Protein AF-F4WPN2-F1 (afdb_monomer_lite)

Foldseek 3Di:
DPPPVCVDPVNVVVCVVVVNDDDDDDPPPLVLPLCRVPVVVQLCVQCPPDDDPDPVRVVVSSVVSVVPQDPVSVVVSVVVSVVSVVQCVVVVNDDPDPPDCVPPPPPVADDPPDWDDDPPDTDGDPVVVVVVVPDDDPVVVPD

Secondary structure (DSSP, 8-state):
---TTTTSHHHHHHHHHTTPPPPP--TT-GGG-HIIIIIHHHHHHHHTT---SSHHHHHHHHHHHHHTS-HHHHHHHHHHHHHHHHHHHHTTTS------TTT-SSSTTT-----EEETTEEE--HHHHHHHHHS--GGGG--

Sequence (143 aa):
DNAPSHRSTLVTDFLTKNHILTINHSPYSPDMAPCDFYLFGKMHLSMKGKRYVDVEDIQRACTTILKDVPLNDIKHSFEMLLDRAKRCIESDGDYFECVDPTKSEFLHKEVYLGHIIGKDSVKSDSKVIYAVKKFDTWENKTR

Structure (mmCIF, N/CA/C/O backbone):
data_AF-F4WPN2-F1
#
_entry.id   AF-F4WPN2-F1
#
loop_
_atom_site.group_PDB
_atom_site.id
_atom_site.type_symbol
_atom_site.label_atom_id
_atom_site.label_alt_id
_atom_site.label_comp_id
_atom_site.label_asym_id
_atom_site.label_entity_id
_atom_site.label_seq_id
_atom_site.pdbx_PDB_ins_code
_atom_site.Cartn_x
_atom_site.Cartn_y
_atom_site.Cartn_z
_atom_site.occupancy
_atom_site.B_iso_or_equiv
_atom_site.auth_seq_id
_atom_site.auth_comp_id
_atom_site.auth_asym_id
_atom_site.auth_atom_id
_atom_site.pdbx_PDB_model_num
ATOM 1 N N . ASP A 1 1 ? -2.304 -0.087 -7.830 1.00 91.50 1 ASP A N 1
ATOM 2 C CA . ASP A 1 1 ? -2.921 -1.172 -8.621 1.00 91.50 1 ASP A CA 1
ATOM 3 C C . ASP A 1 1 ? -3.698 -0.574 -9.799 1.00 91.50 1 ASP A C 1
ATOM 5 O O . ASP A 1 1 ? -3.691 0.640 -9.976 1.00 91.50 1 ASP A O 1
ATOM 9 N N . ASN A 1 2 ? -4.345 -1.413 -10.609 1.00 93.44 2 ASN A N 1
ATOM 10 C CA . ASN A 1 2 ? -5.067 -1.000 -11.819 1.00 93.44 2 ASN A CA 1
ATOM 11 C C . ASN A 1 2 ? -6.580 -1.264 -11.738 1.00 93.44 2 ASN A C 1
ATOM 13 O O . ASN A 1 2 ? -7.195 -1.531 -12.774 1.00 93.44 2 ASN A O 1
ATOM 17 N N . ALA A 1 3 ? -7.185 -1.234 -10.543 1.00 94.38 3 ALA A N 1
ATOM 18 C CA . ALA A 1 3 ? -8.629 -1.410 -10.407 1.00 94.38 3 ALA A CA 1
ATOM 19 C C . ALA A 1 3 ? -9.411 -0.474 -11.358 1.00 94.38 3 ALA A C 1
ATOM 21 O O . ALA A 1 3 ? -8.982 0.662 -11.595 1.00 94.38 3 ALA A O 1
ATOM 22 N N . PRO A 1 4 ? -10.573 -0.901 -11.895 1.00 96.62 4 PRO A N 1
ATOM 23 C CA . PRO A 1 4 ? -11.331 -0.107 -12.865 1.00 96.62 4 PRO A CA 1
ATOM 24 C C . PRO A 1 4 ? -11.668 1.312 -12.388 1.00 96.62 4 PRO A C 1
ATOM 26 O O . PRO A 1 4 ? -11.618 2.254 -13.176 1.00 96.62 4 PRO A O 1
ATOM 29 N N . SER A 1 5 ? -11.947 1.489 -11.093 1.00 97.00 5 SER A N 1
ATOM 30 C CA . SER A 1 5 ? -12.186 2.802 -10.479 1.00 97.00 5 SER A CA 1
ATOM 31 C C . SER A 1 5 ? -10.974 3.733 -10.598 1.00 97.00 5 SER A C 1
ATOM 33 O O . SER A 1 5 ? -11.142 4.910 -10.915 1.00 97.00 5 SER A O 1
ATOM 35 N N . HIS A 1 6 ? -9.757 3.208 -10.423 1.00 94.62 6 HIS A N 1
ATOM 36 C CA . HIS A 1 6 ? -8.500 3.966 -10.479 1.00 94.62 6 HIS A CA 1
ATOM 37 C C . HIS A 1 6 ? -8.121 4.381 -11.907 1.00 94.62 6 HIS A C 1
ATOM 39 O O . HIS A 1 6 ? -7.377 5.339 -12.093 1.00 94.62 6 HIS A O 1
ATOM 45 N N . ARG A 1 7 ? -8.645 3.677 -12.921 1.00 94.19 7 ARG A N 1
ATOM 46 C CA . ARG A 1 7 ? -8.415 3.961 -14.348 1.00 94.19 7 ARG A CA 1
ATOM 47 C C . ARG A 1 7 ? -9.594 4.644 -15.043 1.00 94.19 7 ARG A C 1
ATOM 49 O O . ARG A 1 7 ? -9.575 4.789 -16.264 1.00 94.19 7 ARG A O 1
ATOM 56 N N . SER A 1 8 ? -10.622 5.032 -14.292 1.00 97.06 8 SER A N 1
ATOM 57 C CA . SER A 1 8 ? -11.774 5.748 -14.841 1.00 97.06 8 SER A CA 1
ATOM 58 C C . SER A 1 8 ? -11.367 7.117 -15.389 1.00 97.06 8 SER A C 1
ATOM 60 O O . SER A 1 8 ? -10.451 7.749 -14.862 1.00 97.06 8 SER A O 1
ATOM 62 N N . THR A 1 9 ? -12.084 7.601 -16.407 1.00 97.50 9 THR A N 1
ATOM 63 C CA . THR A 1 9 ? -11.830 8.915 -17.025 1.00 97.50 9 THR A CA 1
ATOM 64 C C . THR A 1 9 ? -11.874 10.046 -16.001 1.00 97.50 9 THR A C 1
ATOM 66 O O . THR A 1 9 ? -10.993 10.895 -15.978 1.00 97.50 9 THR A O 1
ATOM 69 N N . LEU A 1 10 ? -12.840 10.000 -15.078 1.00 98.00 10 LEU A N 1
ATOM 70 C CA . LEU A 1 10 ? -12.959 10.968 -13.986 1.00 98.00 10 LEU A CA 1
ATOM 71 C C . LEU A 1 10 ? -11.689 11.042 -13.126 1.00 98.00 10 LEU A C 1
ATOM 73 O O . LEU A 1 10 ? -11.232 12.135 -12.794 1.00 98.00 10 LEU A O 1
ATOM 77 N N . VAL A 1 11 ? -11.113 9.889 -12.768 1.00 97.62 11 VAL A N 1
ATOM 78 C CA . VAL A 1 11 ? -9.8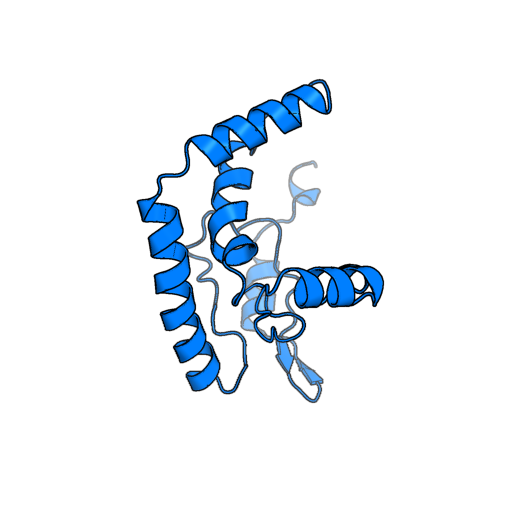87 9.834 -11.962 1.00 97.62 11 VAL A CA 1
ATOM 79 C C . VAL A 1 11 ? -8.680 10.270 -12.787 1.00 97.62 11 VAL A C 1
ATOM 81 O O . VAL A 1 11 ? -7.891 11.081 -12.308 1.00 97.62 11 VAL A O 1
ATOM 84 N N . THR A 1 12 ? -8.539 9.803 -14.029 1.00 96.38 12 THR A N 1
ATOM 85 C CA . THR A 1 12 ? -7.400 10.189 -14.876 1.00 96.38 12 THR A CA 1
ATOM 86 C C . THR A 1 12 ? -7.394 11.685 -15.176 1.00 96.38 12 THR A C 1
ATOM 88 O O . THR A 1 12 ? -6.349 12.317 -15.042 1.00 96.38 12 THR A O 1
ATOM 91 N N . ASP A 1 13 ? -8.554 12.275 -15.476 1.00 97.94 13 ASP A N 1
ATOM 92 C CA . ASP A 1 13 ? -8.694 13.712 -15.736 1.00 97.94 13 ASP A CA 1
ATOM 93 C C . ASP A 1 13 ? -8.324 14.533 -14.499 1.00 97.94 13 ASP A C 1
ATOM 95 O O . ASP A 1 13 ? -7.615 15.539 -14.595 1.00 97.94 13 ASP A O 1
ATOM 99 N N . PHE A 1 14 ? -8.756 14.085 -13.314 1.00 98.00 14 PHE A N 1
ATOM 100 C CA . PHE A 1 14 ? -8.371 14.706 -12.052 1.00 98.00 14 PHE A CA 1
ATOM 101 C C . PHE A 1 14 ? -6.853 14.657 -11.839 1.00 98.00 14 PHE A C 1
ATOM 103 O O . PHE A 1 14 ? -6.253 15.679 -11.502 1.00 98.00 14 PHE A O 1
ATOM 110 N N . LEU A 1 15 ? -6.213 13.505 -12.050 1.00 97.50 15 LEU A N 1
ATOM 111 C CA . LEU A 1 15 ? -4.766 13.355 -11.868 1.00 97.50 15 LEU A CA 1
ATOM 112 C C . LEU A 1 15 ? -3.982 14.246 -12.841 1.00 97.50 15 LEU A C 1
ATOM 114 O O . LEU A 1 15 ? -3.061 14.946 -12.417 1.00 97.50 15 LEU A O 1
ATOM 118 N N . THR A 1 16 ? -4.392 14.298 -14.113 1.00 97.00 16 THR A N 1
ATOM 119 C CA . THR A 1 16 ? -3.783 15.172 -15.126 1.00 97.00 16 THR A CA 1
ATOM 120 C C . THR A 1 16 ? -3.952 16.647 -14.776 1.00 97.00 16 THR A C 1
ATOM 122 O O . THR A 1 16 ? -2.974 17.394 -14.808 1.00 97.00 16 THR A O 1
ATOM 125 N N . LYS A 1 17 ? -5.159 17.071 -14.379 1.00 98.12 17 LYS A N 1
ATOM 126 C CA . LYS A 1 17 ? -5.444 18.461 -13.989 1.00 98.12 17 LYS A CA 1
ATOM 127 C C . LYS A 1 17 ? -4.616 18.918 -12.784 1.00 98.12 17 LYS A C 1
ATOM 129 O O . LYS A 1 17 ? -4.274 20.092 -12.699 1.00 98.12 17 LYS A O 1
ATOM 134 N N . ASN A 1 18 ? -4.308 18.007 -11.862 1.00 97.94 18 ASN A N 1
ATOM 135 C CA . ASN A 1 18 ? -3.521 18.294 -10.660 1.00 97.94 18 ASN A CA 1
ATOM 136 C C . ASN A 1 18 ? -2.021 17.986 -10.820 1.00 97.94 18 ASN A C 1
ATOM 138 O O . ASN A 1 18 ? -1.291 18.031 -9.833 1.00 97.94 18 ASN A O 1
ATOM 142 N N . HIS A 1 19 ? -1.550 17.675 -12.033 1.00 97.19 19 HIS A N 1
ATOM 143 C CA . HIS A 1 19 ? -0.144 17.362 -12.323 1.00 97.19 19 HIS A CA 1
ATOM 144 C C . HIS A 1 19 ? 0.433 16.211 -11.479 1.00 97.19 19 HIS A C 1
ATOM 146 O O . HIS A 1 19 ? 1.625 16.188 -11.166 1.00 97.19 19 HIS A O 1
ATOM 152 N N . ILE A 1 20 ? -0.404 15.237 -11.115 1.00 97.38 20 ILE A N 1
ATOM 153 C CA . ILE A 1 20 ? 0.024 14.055 -10.367 1.00 97.38 20 ILE A CA 1
ATOM 154 C C . ILE A 1 20 ? 0.544 13.019 -11.362 1.00 97.38 20 ILE A C 1
ATOM 156 O O . ILE A 1 20 ? -0.200 12.509 -12.200 1.00 97.38 20 ILE A O 1
ATOM 160 N N . LEU A 1 21 ? 1.834 12.697 -11.258 1.00 95.50 21 LEU A N 1
ATOM 161 C CA . LEU A 1 21 ? 2.455 11.661 -12.076 1.00 95.50 21 LEU A CA 1
ATOM 162 C C . LEU A 1 21 ? 2.007 10.278 -11.602 1.00 95.50 21 LEU A C 1
ATOM 164 O O . LEU A 1 21 ? 2.134 9.935 -10.426 1.00 95.50 21 LEU A O 1
ATOM 168 N N . THR A 1 22 ? 1.504 9.476 -12.537 1.00 92.62 22 THR A N 1
ATOM 169 C CA . THR A 1 22 ? 1.150 8.078 -12.293 1.00 92.62 22 THR A CA 1
ATOM 170 C C . THR A 1 22 ? 2.279 7.173 -12.759 1.00 92.62 22 THR A C 1
ATOM 172 O O . THR A 1 22 ? 2.848 7.358 -13.833 1.00 92.62 22 THR A O 1
ATOM 175 N N . ILE A 1 23 ? 2.627 6.197 -11.925 1.00 91.38 23 ILE A N 1
ATOM 176 C CA . ILE A 1 23 ? 3.620 5.178 -12.260 1.00 91.38 23 ILE A CA 1
ATOM 177 C C . ILE A 1 23 ? 2.874 3.985 -12.853 1.00 91.38 23 ILE A C 1
ATOM 179 O O . ILE A 1 23 ? 1.875 3.535 -12.289 1.00 91.38 23 ILE A O 1
ATOM 183 N N . ASN A 1 24 ? 3.366 3.465 -13.979 1.00 91.12 24 ASN A N 1
ATOM 184 C CA . ASN A 1 24 ? 2.832 2.237 -14.558 1.00 91.12 24 ASN A CA 1
ATOM 185 C C . ASN A 1 24 ? 2.983 1.088 -13.559 1.00 91.12 24 ASN A C 1
ATOM 187 O O . ASN A 1 24 ? 4.072 0.827 -13.053 1.00 91.12 24 ASN A O 1
ATOM 191 N N . HIS A 1 25 ? 1.887 0.386 -13.307 1.00 91.88 25 HIS A N 1
ATOM 192 C CA . HIS A 1 25 ? 1.854 -0.764 -12.418 1.00 91.88 25 HIS A CA 1
ATOM 193 C C . HIS A 1 25 ? 1.422 -1.992 -13.215 1.00 91.88 25 HIS A C 1
ATOM 195 O O . HIS A 1 25 ? 0.488 -1.910 -14.014 1.00 91.88 25 HIS A O 1
ATOM 201 N N . SER A 1 26 ? 2.101 -3.121 -13.034 1.00 91.38 26 SER A N 1
ATOM 202 C CA . SER A 1 26 ? 1.723 -4.372 -13.695 1.00 91.38 26 SER A CA 1
ATOM 203 C C . SER A 1 26 ? 0.459 -4.962 -13.047 1.00 91.38 26 SER A C 1
ATOM 205 O O . SER A 1 26 ? 0.248 -4.790 -11.844 1.00 91.38 26 SER A O 1
ATOM 207 N N . PRO A 1 27 ? -0.429 -5.632 -13.806 1.00 90.00 27 PRO A N 1
ATOM 208 C CA . PRO A 1 27 ? -1.505 -6.424 -13.221 1.00 90.00 27 PRO A CA 1
ATOM 209 C C . PRO A 1 27 ? -0.965 -7.498 -12.267 1.00 90.00 27 PRO A C 1
ATOM 211 O O . PRO A 1 27 ? 0.080 -8.085 -12.528 1.00 90.00 27 PRO A O 1
ATOM 214 N N . TYR A 1 28 ? -1.715 -7.780 -11.198 1.00 88.88 28 TYR A N 1
ATOM 215 C CA . TYR A 1 28 ? -1.417 -8.842 -10.226 1.00 88.88 28 TYR A CA 1
ATOM 216 C C . TYR A 1 28 ? -0.046 -8.738 -9.536 1.00 88.88 28 TYR A C 1
ATOM 218 O O . TYR A 1 28 ? 0.495 -9.755 -9.122 1.00 88.88 28 TYR A O 1
ATOM 226 N N . SER A 1 29 ? 0.504 -7.536 -9.352 1.00 90.69 29 SER A N 1
ATOM 227 C CA . SER A 1 29 ? 1.819 -7.348 -8.717 1.00 90.69 29 SER A CA 1
ATOM 228 C C . SER A 1 29 ? 1.735 -6.687 -7.329 1.00 90.69 29 SER A C 1
ATOM 230 O O . SER A 1 29 ? 2.235 -5.571 -7.155 1.00 90.69 29 SER A O 1
ATOM 232 N N . PRO A 1 30 ? 1.104 -7.327 -6.319 1.00 90.19 30 PRO A N 1
ATOM 233 C CA . PRO A 1 30 ? 1.078 -6.795 -4.951 1.00 90.19 30 PRO A CA 1
ATOM 234 C C . PRO A 1 30 ? 2.487 -6.737 -4.337 1.00 90.19 30 PRO A C 1
ATOM 236 O O . PRO A 1 30 ? 2.791 -5.877 -3.516 1.00 90.19 30 PRO A O 1
ATOM 239 N N . ASP A 1 31 ? 3.394 -7.594 -4.801 1.00 89.06 31 ASP A N 1
ATOM 240 C CA . ASP A 1 31 ? 4.818 -7.560 -4.490 1.00 89.06 31 ASP A CA 1
ATOM 241 C C . ASP A 1 31 ? 5.512 -6.275 -4.976 1.00 89.06 31 ASP A C 1
ATOM 243 O O . ASP A 1 31 ? 6.582 -5.943 -4.481 1.00 89.06 31 ASP A O 1
ATOM 247 N N . MET A 1 32 ? 4.896 -5.512 -5.879 1.00 91.69 32 MET A N 1
ATOM 248 C CA . MET A 1 32 ? 5.384 -4.218 -6.366 1.00 91.69 32 MET A CA 1
ATOM 249 C C . MET A 1 32 ? 4.597 -3.024 -5.801 1.00 91.69 32 MET A C 1
ATOM 251 O O . MET A 1 32 ? 4.724 -1.903 -6.299 1.00 91.69 32 MET A O 1
ATOM 255 N N . ALA A 1 33 ? 3.785 -3.235 -4.762 1.00 92.62 33 ALA A N 1
ATOM 256 C CA . ALA A 1 33 ? 2.995 -2.197 -4.106 1.00 92.62 33 ALA A CA 1
ATOM 257 C C . ALA A 1 33 ? 3.397 -2.049 -2.623 1.00 92.62 33 ALA A C 1
ATOM 259 O O . ALA A 1 33 ? 3.109 -2.938 -1.822 1.00 92.62 33 ALA A O 1
ATOM 260 N N . PRO A 1 34 ? 4.011 -0.919 -2.207 1.00 92.44 34 PRO A N 1
ATOM 261 C CA . PRO A 1 34 ? 4.441 -0.712 -0.816 1.00 92.44 34 PRO A CA 1
ATOM 262 C C . PRO A 1 34 ? 3.319 -0.849 0.217 1.00 92.44 34 PRO A C 1
ATOM 264 O O . PRO A 1 34 ? 3.549 -1.291 1.342 1.00 92.44 34 PRO A O 1
ATOM 267 N N . CYS A 1 35 ? 2.084 -0.510 -0.157 1.00 92.56 35 CYS A N 1
ATOM 268 C CA . CYS A 1 35 ? 0.937 -0.720 0.718 1.00 92.56 35 CYS A CA 1
ATOM 269 C C . CYS A 1 35 ? 0.720 -2.209 1.028 1.00 92.56 35 CYS A C 1
ATOM 271 O O . CYS A 1 35 ? 0.511 -2.555 2.188 1.00 92.56 35 CYS A O 1
ATOM 273 N N . ASP A 1 36 ? 0.830 -3.075 0.020 1.00 92.56 36 ASP A N 1
ATOM 274 C CA . ASP A 1 36 ? 0.554 -4.506 0.135 1.00 92.56 36 ASP A CA 1
ATOM 275 C C . ASP A 1 36 ? 1.702 -5.258 0.816 1.00 92.56 36 ASP A C 1
ATOM 277 O O . ASP A 1 36 ? 1.478 -5.939 1.818 1.00 92.56 36 ASP A O 1
ATOM 281 N N . PHE A 1 37 ? 2.945 -5.100 0.340 1.00 88.06 37 PHE A N 1
ATOM 282 C CA . PHE A 1 37 ? 4.076 -5.863 0.887 1.00 88.06 37 PHE A CA 1
ATOM 283 C C . PHE A 1 37 ? 4.613 -5.325 2.224 1.00 88.06 37 PHE A C 1
ATOM 285 O O . PHE A 1 37 ? 5.375 -6.022 2.894 1.00 88.06 37 PHE A O 1
ATOM 292 N N . TYR A 1 38 ? 4.263 -4.093 2.620 1.00 90.50 38 TYR A N 1
ATOM 293 C CA . TYR A 1 38 ? 4.821 -3.454 3.819 1.00 90.50 38 TYR A CA 1
ATOM 294 C C . TYR A 1 38 ? 3.755 -2.934 4.792 1.00 90.50 38 TYR A C 1
ATOM 296 O O . TYR A 1 38 ? 3.695 -3.374 5.944 1.00 90.50 38 TYR A O 1
ATOM 304 N N . LEU A 1 39 ? 2.909 -1.991 4.362 1.00 91.19 39 LEU A N 1
ATOM 305 C CA . LEU A 1 39 ? 2.040 -1.234 5.275 1.00 91.19 39 LEU A CA 1
ATOM 306 C C . LEU A 1 39 ? 0.900 -2.077 5.864 1.00 91.19 39 LEU A C 1
ATOM 308 O O . LEU A 1 39 ? 0.691 -2.083 7.081 1.00 91.19 39 LEU A O 1
ATOM 312 N N . PHE A 1 40 ? 0.159 -2.794 5.018 1.00 88.75 40 PHE A N 1
ATOM 313 C CA . PHE A 1 40 ? -1.012 -3.555 5.449 1.00 88.75 40 PHE A CA 1
ATOM 314 C C . PHE A 1 40 ? -0.642 -4.726 6.352 1.00 88.75 40 PHE A C 1
ATOM 316 O O . PHE A 1 40 ? -1.388 -5.011 7.286 1.00 88.75 40 PHE A O 1
ATOM 323 N N . GLY A 1 41 ? 0.534 -5.333 6.161 1.00 88.31 41 GLY A N 1
ATOM 324 C CA . GLY A 1 41 ? 1.063 -6.343 7.076 1.00 88.31 41 GLY A CA 1
ATOM 325 C C . GLY A 1 41 ? 1.195 -5.807 8.504 1.00 88.31 41 GLY A C 1
ATOM 326 O O . GLY A 1 41 ? 0.655 -6.399 9.437 1.00 88.31 41 GLY A O 1
ATOM 327 N N . LYS A 1 42 ? 1.829 -4.639 8.681 1.00 86.31 42 LYS A N 1
ATOM 328 C CA . LYS A 1 42 ? 1.970 -3.995 10.000 1.00 86.31 42 LYS A CA 1
ATOM 329 C C . LYS A 1 42 ? 0.613 -3.678 10.625 1.00 86.31 42 LYS A C 1
ATOM 331 O O . LYS A 1 42 ? 0.375 -4.021 11.781 1.00 86.31 42 LYS A O 1
ATOM 336 N N . MET A 1 43 ? -0.292 -3.084 9.846 1.00 90.81 43 MET A N 1
ATOM 337 C CA . MET A 1 43 ? -1.629 -2.732 10.326 1.00 90.81 43 MET A CA 1
ATOM 338 C C . MET A 1 43 ? -2.435 -3.967 10.741 1.00 90.81 43 MET A C 1
ATOM 340 O O . MET A 1 43 ? -2.952 -4.025 11.856 1.00 90.81 43 MET A O 1
ATOM 344 N N . HIS A 1 44 ? -2.501 -4.979 9.875 1.00 88.06 44 HIS A N 1
ATOM 345 C CA . HIS A 1 44 ? -3.254 -6.201 10.127 1.00 88.06 44 HIS A CA 1
ATOM 346 C C . HIS A 1 44 ? -2.730 -6.946 11.360 1.00 88.06 44 HIS A C 1
ATOM 348 O O . HIS A 1 44 ? -3.519 -7.372 12.203 1.00 88.06 44 HIS A O 1
ATOM 354 N N . LEU A 1 45 ? -1.406 -7.041 11.521 1.00 89.50 45 LEU A N 1
ATOM 355 C CA . LEU A 1 45 ? -0.784 -7.663 12.692 1.00 89.50 45 LEU A CA 1
ATOM 356 C C . LEU A 1 45 ? -1.153 -6.949 13.992 1.00 89.50 45 LEU A C 1
ATOM 358 O O . LEU A 1 45 ? -1.533 -7.603 14.962 1.00 89.50 45 LEU A O 1
ATOM 362 N N . SER A 1 46 ? -1.114 -5.616 14.007 1.00 89.56 46 SER A N 1
ATOM 363 C CA . SER A 1 46 ? -1.504 -4.824 15.177 1.00 89.56 46 SER A CA 1
ATOM 364 C C . SER A 1 46 ? -2.989 -4.947 15.529 1.00 89.56 46 SER A C 1
ATOM 366 O O . SER A 1 46 ? -3.366 -4.700 16.679 1.00 89.56 46 SER A O 1
ATOM 368 N N . MET A 1 47 ? -3.838 -5.313 14.569 1.00 91.25 47 MET A N 1
ATOM 369 C CA . MET A 1 47 ? -5.283 -5.484 14.757 1.00 91.25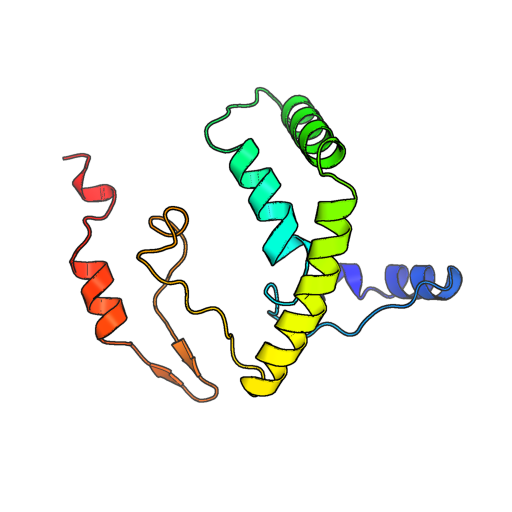 47 MET A CA 1
ATOM 370 C C . MET A 1 47 ? -5.696 -6.936 15.021 1.00 91.25 47 MET A C 1
ATOM 372 O O . MET A 1 47 ? -6.814 -7.190 15.474 1.00 91.25 47 MET A O 1
ATOM 376 N N . LYS A 1 48 ? -4.810 -7.901 14.766 1.00 90.44 48 LYS A N 1
ATOM 377 C CA . LYS A 1 48 ? -5.103 -9.329 14.875 1.00 90.44 48 LYS A CA 1
ATOM 378 C C . LYS A 1 48 ? -5.579 -9.702 16.282 1.00 90.44 48 LYS A C 1
ATOM 380 O O . LYS A 1 48 ? -4.979 -9.326 17.285 1.00 90.44 48 LYS A O 1
ATOM 385 N N . GLY A 1 49 ? -6.666 -10.472 16.348 1.00 91.94 49 GLY A N 1
ATOM 386 C CA . GLY A 1 49 ? -7.244 -10.966 17.603 1.00 91.94 49 GLY A CA 1
ATOM 387 C C . GLY A 1 49 ? -8.026 -9.927 18.414 1.00 91.94 49 GLY A C 1
ATOM 388 O O . GLY A 1 49 ? -8.601 -10.282 19.442 1.00 91.94 49 GLY A O 1
ATOM 389 N N . LYS A 1 50 ? -8.094 -8.668 17.962 1.00 94.06 50 LYS A N 1
ATOM 390 C CA . LYS A 1 50 ? -8.910 -7.629 18.597 1.00 94.06 50 LYS A CA 1
ATOM 391 C C . LYS A 1 50 ? -10.336 -7.681 18.054 1.00 94.06 50 LYS A C 1
ATOM 393 O O . LYS A 1 50 ? -10.554 -7.902 16.865 1.00 94.06 50 LYS A O 1
ATOM 398 N N . ARG A 1 51 ? -11.310 -7.479 18.942 1.00 96.00 51 ARG A N 1
ATOM 399 C CA . ARG A 1 51 ? -12.717 -7.284 18.579 1.00 96.00 51 ARG A CA 1
ATOM 400 C C . ARG A 1 51 ? -13.038 -5.803 18.688 1.00 96.00 51 ARG A C 1
ATOM 402 O O . ARG A 1 51 ? -12.625 -5.162 19.649 1.00 96.00 51 ARG A O 1
ATOM 409 N N . TYR A 1 52 ? -13.777 -5.301 17.714 1.00 95.44 52 TYR A N 1
ATOM 410 C CA . TYR A 1 52 ? -14.235 -3.920 17.652 1.00 95.44 52 TYR A CA 1
ATOM 411 C C . TYR A 1 52 ? -15.759 -3.930 17.680 1.00 95.44 52 TYR A C 1
ATOM 413 O O . TYR A 1 52 ? -16.367 -4.845 17.119 1.00 95.44 52 TYR A O 1
ATOM 421 N N . VAL A 1 53 ? -16.359 -2.976 18.391 1.00 96.25 53 VAL A N 1
ATOM 422 C CA . VAL A 1 53 ? -17.812 -2.955 18.605 1.00 96.25 53 VAL A CA 1
ATOM 423 C C . VAL A 1 53 ? -18.523 -2.425 17.364 1.00 96.25 53 VAL A C 1
ATOM 425 O O . VAL A 1 53 ? -19.556 -2.962 16.969 1.00 96.25 53 VAL A O 1
ATOM 428 N N . ASP A 1 54 ? -17.936 -1.420 16.718 1.00 96.94 54 ASP A N 1
ATOM 429 C CA . ASP A 1 54 ? -18.482 -0.771 15.535 1.00 96.94 54 ASP A CA 1
ATOM 430 C C . ASP A 1 54 ? -17.387 -0.346 14.538 1.00 96.94 54 ASP A C 1
ATOM 432 O O . ASP A 1 54 ? -16.192 -0.613 14.701 1.00 96.94 54 ASP A O 1
ATOM 436 N N . VAL A 1 55 ? -17.816 0.292 13.448 1.00 97.25 55 VAL A N 1
ATOM 437 C CA . VAL A 1 55 ? -16.926 0.782 12.389 1.00 97.25 55 VAL A CA 1
ATOM 438 C C . VAL A 1 55 ? -16.060 1.950 12.872 1.00 97.25 55 VAL A C 1
ATOM 440 O O . VAL A 1 55 ? -14.920 2.078 12.422 1.00 97.25 55 VAL A O 1
ATOM 443 N N . GLU A 1 56 ? -16.552 2.784 13.789 1.00 98.00 56 GLU A N 1
ATOM 444 C CA . GLU A 1 56 ? -15.809 3.941 14.301 1.00 98.00 56 GLU A CA 1
ATOM 445 C C . GLU A 1 56 ? -14.604 3.496 15.136 1.00 98.00 56 GLU A C 1
ATOM 447 O O . GLU A 1 56 ? -13.513 4.062 15.023 1.00 98.00 56 GLU A O 1
ATOM 452 N N . ASP A 1 57 ? -14.769 2.432 15.920 1.00 96.56 57 ASP A N 1
ATOM 453 C CA . ASP A 1 57 ? -13.694 1.773 16.651 1.00 96.56 57 ASP A CA 1
ATOM 454 C C . ASP A 1 57 ? -12.609 1.229 15.715 1.00 96.56 57 ASP A C 1
ATOM 456 O O . ASP A 1 57 ? -11.415 1.420 15.973 1.00 96.56 57 ASP A O 1
ATOM 460 N N . ILE A 1 58 ? -13.005 0.597 14.605 1.00 96.00 58 ILE A N 1
ATOM 461 C CA . ILE A 1 58 ? -12.070 0.099 13.585 1.00 96.00 58 ILE A CA 1
ATOM 462 C C . ILE A 1 58 ? -11.304 1.272 12.964 1.00 96.00 58 ILE A C 1
ATOM 464 O O . ILE A 1 58 ? -10.076 1.240 12.893 1.00 96.00 58 ILE A O 1
ATOM 468 N N . GLN A 1 59 ? -12.005 2.333 12.555 1.00 97.19 59 GLN A N 1
ATOM 469 C CA . GLN A 1 59 ? -11.396 3.519 11.947 1.00 97.19 59 GLN A CA 1
ATOM 470 C C . GLN A 1 59 ? -10.403 4.202 12.889 1.00 97.19 59 GLN A C 1
ATOM 472 O O . GLN A 1 59 ? -9.296 4.556 12.473 1.00 97.19 59 GLN A O 1
ATOM 477 N N . ARG A 1 60 ? -10.768 4.356 14.165 1.00 97.19 60 ARG A N 1
ATOM 478 C CA . ARG A 1 60 ? -9.900 4.914 15.206 1.00 97.19 60 ARG A CA 1
ATOM 479 C C . ARG A 1 60 ? -8.663 4.045 15.416 1.00 97.19 60 ARG A C 1
ATOM 481 O O . ARG A 1 60 ? -7.560 4.583 15.441 1.00 97.19 60 ARG A O 1
ATOM 488 N N . ALA A 1 61 ? -8.817 2.723 15.484 1.00 96.19 61 ALA A N 1
ATOM 489 C CA . ALA A 1 61 ? -7.688 1.806 15.617 1.00 96.19 61 ALA A CA 1
ATOM 490 C C . ALA A 1 61 ? -6.737 1.869 14.412 1.00 96.19 61 ALA A C 1
ATOM 492 O O . ALA A 1 61 ? -5.534 2.045 14.605 1.00 96.19 61 ALA A O 1
ATOM 493 N N . CYS A 1 62 ? -7.263 1.797 13.184 1.00 95.81 62 CYS A N 1
ATOM 494 C CA . CYS A 1 62 ? -6.470 1.943 11.960 1.00 95.81 62 CYS A CA 1
ATOM 495 C C . CYS A 1 62 ? -5.730 3.285 11.938 1.00 95.81 62 CYS A C 1
ATOM 497 O O . CYS A 1 62 ? -4.535 3.331 11.665 1.00 95.81 62 CYS A O 1
ATOM 499 N N . THR A 1 63 ? -6.424 4.376 12.272 1.00 96.38 63 THR A N 1
ATOM 500 C CA . THR A 1 63 ? -5.848 5.727 12.275 1.00 96.38 63 THR A CA 1
ATOM 501 C C . THR A 1 63 ? -4.703 5.845 13.272 1.00 96.38 63 THR A C 1
ATOM 503 O O . THR A 1 63 ? -3.667 6.40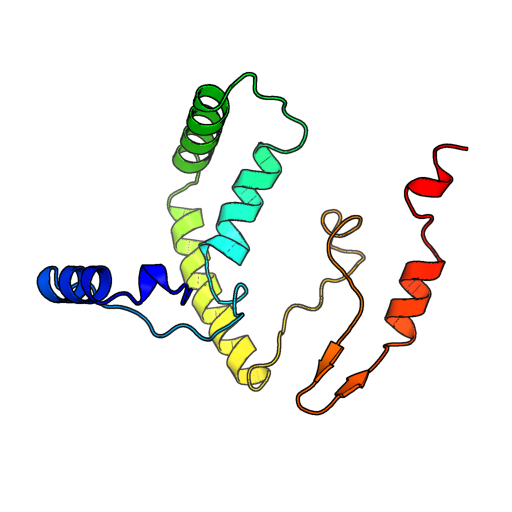7 12.932 1.00 96.38 63 THR A O 1
ATOM 506 N N . THR A 1 64 ? -4.864 5.313 14.486 1.00 96.88 64 THR A N 1
ATOM 507 C CA . THR A 1 64 ? -3.793 5.302 15.490 1.00 96.88 64 THR A CA 1
ATOM 508 C C . THR A 1 64 ? -2.587 4.514 14.989 1.00 96.88 64 THR A C 1
ATOM 510 O O . THR A 1 64 ? -1.482 5.043 14.992 1.00 96.88 64 THR A O 1
ATOM 513 N N . ILE A 1 65 ? -2.796 3.299 14.467 1.00 94.94 65 ILE A N 1
ATOM 514 C CA . ILE A 1 65 ? -1.696 2.466 13.959 1.00 94.94 65 ILE A CA 1
ATOM 515 C C . ILE A 1 65 ? -0.946 3.172 12.826 1.00 94.94 65 ILE A C 1
ATOM 517 O O . ILE A 1 65 ? 0.279 3.195 12.831 1.00 94.94 65 ILE A O 1
ATOM 521 N N . LEU A 1 66 ? -1.666 3.769 11.871 1.00 93.81 66 LEU A N 1
ATOM 522 C CA . LEU A 1 66 ? -1.058 4.462 10.734 1.00 93.81 66 LEU A CA 1
ATOM 523 C C . LEU A 1 66 ? -0.294 5.727 11.153 1.00 93.81 66 LEU A C 1
ATOM 525 O O . LEU A 1 66 ? 0.741 6.022 10.561 1.00 93.81 66 LEU A O 1
ATOM 529 N N . LYS A 1 67 ? -0.769 6.460 12.169 1.00 95.25 67 LYS A N 1
ATOM 530 C CA . LYS A 1 67 ? -0.067 7.635 12.721 1.00 95.25 67 LYS A CA 1
ATOM 531 C C . LYS A 1 67 ? 1.210 7.266 13.467 1.00 95.25 67 LYS A C 1
ATOM 533 O O . LYS A 1 67 ? 2.152 8.052 13.460 1.00 95.25 67 LYS A O 1
ATOM 538 N N . ASP A 1 68 ? 1.234 6.086 14.073 1.00 95.75 68 ASP A N 1
ATOM 539 C CA . ASP A 1 68 ? 2.389 5.588 14.814 1.00 95.75 68 ASP A CA 1
ATOM 540 C C . ASP A 1 68 ? 3.468 4.987 13.896 1.00 95.75 68 ASP A C 1
ATOM 542 O O . ASP A 1 68 ? 4.564 4.686 14.370 1.00 95.75 68 ASP A O 1
ATOM 546 N N . VAL A 1 69 ? 3.210 4.829 12.586 1.00 91.94 69 VAL A N 1
ATOM 547 C CA . VAL A 1 69 ? 4.231 4.363 11.635 1.00 91.94 69 VAL A CA 1
ATOM 548 C C . VAL A 1 69 ? 5.326 5.428 11.493 1.00 91.94 69 VAL A C 1
ATOM 550 O O . VAL A 1 69 ? 5.051 6.532 11.011 1.00 91.94 69 VAL A O 1
ATOM 553 N N . PRO A 1 70 ? 6.589 5.123 11.850 1.00 94.88 70 PRO A N 1
ATOM 554 C CA . PRO A 1 70 ? 7.671 6.092 11.748 1.00 94.88 70 PRO A CA 1
ATOM 555 C C . PRO A 1 70 ? 7.908 6.535 10.302 1.00 94.88 70 PRO A C 1
ATOM 557 O O . PRO A 1 70 ? 7.865 5.733 9.370 1.00 94.88 70 PRO A O 1
ATOM 560 N N . LEU A 1 71 ? 8.280 7.801 10.099 1.00 94.94 71 LEU A N 1
ATOM 561 C CA . LEU A 1 71 ? 8.621 8.302 8.760 1.00 94.94 71 LEU A CA 1
ATOM 562 C C . LEU A 1 71 ? 9.751 7.490 8.102 1.00 94.94 71 LEU A C 1
ATOM 564 O O . LEU A 1 71 ? 9.743 7.284 6.889 1.00 94.94 71 LEU A O 1
ATOM 568 N N . ASN A 1 72 ? 10.715 7.020 8.896 1.00 95.31 72 ASN A N 1
ATOM 569 C CA . ASN A 1 72 ? 11.810 6.187 8.402 1.00 95.31 72 ASN A CA 1
ATOM 570 C C . ASN A 1 72 ? 11.318 4.832 7.880 1.00 95.31 72 ASN A C 1
ATOM 572 O O . ASN A 1 72 ? 11.850 4.359 6.883 1.00 95.31 72 ASN A O 1
ATOM 576 N N . ASP A 1 73 ? 10.269 4.255 8.472 1.00 92.31 73 ASP A N 1
ATOM 577 C CA . ASP A 1 73 ? 9.660 3.017 7.980 1.00 92.31 73 ASP A CA 1
ATOM 578 C C . ASP A 1 73 ? 9.008 3.233 6.612 1.00 92.31 73 ASP A C 1
ATOM 580 O O . ASP A 1 73 ? 9.141 2.400 5.717 1.00 92.31 73 ASP A O 1
ATOM 584 N N . ILE A 1 74 ? 8.333 4.372 6.428 1.00 92.88 74 ILE A N 1
ATOM 585 C CA . ILE A 1 74 ? 7.747 4.732 5.135 1.00 92.88 74 ILE A CA 1
ATOM 586 C C . ILE A 1 74 ? 8.849 4.914 4.092 1.00 92.88 74 ILE A C 1
ATOM 588 O O . ILE A 1 74 ? 8.764 4.325 3.018 1.00 92.88 74 ILE A O 1
ATOM 592 N N . LYS A 1 75 ? 9.913 5.665 4.407 1.00 95.38 75 LYS A N 1
ATOM 593 C CA . LYS A 1 75 ? 11.066 5.835 3.505 1.00 95.38 75 LYS A CA 1
ATOM 594 C C . LYS A 1 75 ? 11.685 4.493 3.124 1.00 95.38 75 LYS A C 1
ATOM 596 O O . LYS A 1 75 ? 11.887 4.231 1.942 1.00 95.38 75 LYS A O 1
ATOM 601 N N . HIS A 1 76 ? 11.891 3.626 4.109 1.00 93.19 76 HIS A N 1
ATOM 602 C CA . HIS A 1 76 ? 12.448 2.301 3.890 1.00 93.19 76 HIS A CA 1
ATOM 603 C C . HIS A 1 76 ? 11.578 1.449 2.954 1.00 93.19 76 HIS A C 1
ATOM 605 O O . HIS A 1 76 ? 12.106 0.765 2.084 1.00 93.19 76 HIS A O 1
ATOM 611 N N . SER A 1 77 ? 10.245 1.549 3.036 1.00 93.12 77 SER A N 1
ATOM 612 C CA . SER A 1 77 ? 9.350 0.829 2.116 1.00 93.12 77 SER A CA 1
ATOM 613 C C . SER A 1 77 ? 9.553 1.218 0.640 1.00 93.12 77 SER A C 1
ATOM 615 O O . SER A 1 77 ? 9.445 0.369 -0.245 1.00 93.12 77 SER A O 1
ATOM 617 N N . PHE A 1 78 ? 9.918 2.476 0.362 1.00 93.81 78 PHE A N 1
ATOM 618 C CA . PHE A 1 78 ? 10.259 2.932 -0.990 1.00 93.81 78 PHE A CA 1
ATOM 619 C C . PHE A 1 78 ? 11.668 2.505 -1.419 1.00 93.81 78 PHE A C 1
ATOM 621 O O . PHE A 1 78 ? 11.878 2.203 -2.591 1.00 93.81 78 PHE A O 1
ATOM 628 N N . GLU A 1 79 ? 12.627 2.421 -0.496 1.00 94.44 79 GLU A N 1
ATOM 629 C CA . GLU A 1 79 ? 13.944 1.834 -0.785 1.00 94.44 79 GLU A CA 1
ATOM 630 C C . GLU A 1 79 ? 13.815 0.343 -1.130 1.00 94.44 79 GLU A C 1
ATOM 632 O O . GLU A 1 79 ? 14.403 -0.128 -2.104 1.00 94.44 79 GLU A O 1
ATOM 637 N N . MET A 1 80 ? 12.975 -0.391 -0.390 1.00 92.31 80 MET A N 1
ATOM 638 C CA . MET A 1 80 ? 12.654 -1.790 -0.676 1.00 92.31 80 MET A CA 1
ATOM 639 C C . MET A 1 80 ? 11.994 -1.962 -2.044 1.00 92.31 80 MET A C 1
ATOM 641 O O . MET A 1 80 ? 12.277 -2.942 -2.728 1.00 92.31 80 MET A O 1
ATOM 645 N N . LEU A 1 81 ? 11.146 -1.021 -2.474 1.00 93.62 81 LEU A N 1
ATOM 646 C CA . LEU A 1 81 ? 10.527 -1.068 -3.801 1.00 93.62 81 LEU A CA 1
ATOM 647 C C . LEU A 1 81 ? 11.580 -1.125 -4.920 1.00 93.62 81 LEU A C 1
ATOM 649 O O . LEU A 1 81 ? 11.382 -1.836 -5.903 1.00 93.62 81 LEU A O 1
ATOM 653 N N . LEU A 1 82 ? 12.715 -0.435 -4.760 1.00 93.88 82 LEU A N 1
ATOM 654 C CA . LEU A 1 82 ? 13.809 -0.480 -5.731 1.00 93.88 82 LEU A CA 1
ATOM 655 C C . LEU A 1 82 ? 14.510 -1.847 -5.757 1.00 93.88 82 LEU A C 1
ATOM 657 O O . LEU A 1 82 ? 14.829 -2.342 -6.836 1.00 93.88 82 LEU A O 1
ATOM 661 N N . ASP A 1 83 ? 14.748 -2.464 -4.598 1.00 92.94 83 ASP A N 1
ATOM 662 C CA . ASP A 1 83 ? 15.317 -3.821 -4.522 1.00 92.94 83 ASP A CA 1
ATOM 663 C C . ASP A 1 83 ? 14.377 -4.852 -5.158 1.00 92.94 83 ASP A C 1
ATOM 665 O O . ASP A 1 83 ? 14.785 -5.674 -5.975 1.00 92.94 83 ASP A O 1
ATOM 669 N N . ARG A 1 84 ? 13.084 -4.748 -4.852 1.00 93.50 84 ARG A N 1
ATOM 670 C CA . ARG A 1 84 ? 12.035 -5.619 -5.394 1.00 93.50 84 ARG A CA 1
ATOM 671 C C . ARG A 1 84 ? 11.893 -5.470 -6.905 1.00 93.50 84 ARG A C 1
ATOM 673 O O . ARG A 1 84 ? 11.789 -6.474 -7.601 1.00 93.50 84 ARG A O 1
ATOM 680 N N . ALA A 1 85 ? 11.996 -4.247 -7.431 1.00 92.31 85 ALA A N 1
ATOM 681 C CA . ALA A 1 85 ? 12.031 -4.011 -8.873 1.00 92.31 85 ALA A CA 1
ATOM 682 C C . ALA A 1 85 ? 13.203 -4.742 -9.548 1.00 92.31 85 ALA A C 1
ATOM 684 O O . ALA A 1 85 ? 13.019 -5.336 -10.608 1.00 92.31 85 ALA A O 1
ATOM 685 N N . LYS A 1 86 ? 14.393 -4.744 -8.930 1.00 94.06 86 LYS A N 1
ATOM 686 C CA . LYS A 1 86 ? 15.555 -5.485 -9.451 1.00 94.06 86 LYS A CA 1
ATOM 687 C C . LYS A 1 86 ? 15.303 -6.989 -9.454 1.00 94.06 86 LYS A C 1
ATOM 689 O O . LYS A 1 86 ? 15.519 -7.619 -10.480 1.00 94.06 86 LYS A O 1
ATOM 694 N N . ARG A 1 87 ? 14.764 -7.543 -8.365 1.00 91.06 87 ARG A N 1
ATOM 695 C CA . ARG A 1 87 ? 14.418 -8.973 -8.288 1.00 91.06 87 ARG A CA 1
ATOM 696 C C . ARG A 1 87 ? 13.361 -9.383 -9.308 1.00 91.06 87 ARG A C 1
ATOM 698 O O . ARG A 1 87 ? 13.460 -10.463 -9.878 1.00 91.06 87 ARG A O 1
ATOM 705 N N . CYS A 1 88 ? 12.376 -8.521 -9.560 1.00 91.94 88 CYS A N 1
ATOM 706 C CA . CYS A 1 88 ? 11.371 -8.726 -10.602 1.00 91.94 88 CYS A CA 1
ATOM 707 C C . CYS A 1 88 ? 12.025 -8.824 -11.991 1.00 91.94 88 CYS A C 1
ATOM 709 O O . CYS A 1 88 ? 11.705 -9.729 -12.756 1.00 91.94 88 CYS A O 1
ATOM 711 N N . ILE A 1 89 ? 12.998 -7.952 -12.289 1.00 91.12 89 ILE A N 1
ATOM 712 C CA . ILE A 1 89 ? 13.778 -8.010 -13.536 1.00 91.12 89 ILE A CA 1
ATOM 713 C C . ILE A 1 89 ? 14.623 -9.289 -13.599 1.00 91.12 89 ILE A C 1
ATOM 715 O O . ILE A 1 89 ? 14.615 -9.967 -14.617 1.00 91.12 89 ILE A O 1
ATOM 719 N N . GLU A 1 90 ? 15.324 -9.642 -12.519 1.00 93.06 90 GLU A N 1
ATOM 720 C CA . GLU A 1 90 ? 16.147 -10.862 -12.432 1.00 93.06 90 GLU A CA 1
ATOM 721 C C . GLU A 1 90 ? 15.326 -12.153 -12.553 1.00 93.06 90 GLU A C 1
ATOM 723 O O . GLU A 1 90 ? 15.863 -13.190 -12.936 1.00 93.06 90 GLU A O 1
ATOM 728 N N . SER A 1 91 ? 14.033 -12.085 -12.235 1.00 91.25 91 SER A N 1
ATOM 729 C CA . SER A 1 91 ? 13.089 -13.203 -12.324 1.00 91.25 91 SER A CA 1
ATOM 730 C C . SER A 1 91 ? 12.283 -13.194 -13.626 1.00 91.25 91 SER A C 1
ATOM 732 O O . SER A 1 91 ? 11.292 -13.908 -13.722 1.00 91.25 91 SER A O 1
ATOM 734 N N . ASP A 1 92 ? 12.645 -12.364 -14.613 1.00 91.56 92 ASP A N 1
ATOM 735 C CA . ASP A 1 92 ? 11.915 -12.210 -15.882 1.00 91.56 92 ASP A CA 1
ATOM 736 C C . ASP A 1 92 ? 10.405 -11.924 -15.705 1.00 91.56 92 ASP A C 1
ATOM 738 O O . ASP A 1 92 ? 9.564 -12.294 -16.532 1.00 91.56 92 ASP A O 1
ATOM 742 N N . GLY A 1 93 ? 10.052 -11.224 -14.621 1.00 87.62 93 GLY A N 1
ATOM 743 C CA . GLY A 1 93 ? 8.677 -10.887 -14.253 1.00 87.62 93 GLY A CA 1
ATOM 744 C C . GLY A 1 93 ? 7.927 -11.956 -13.451 1.00 87.62 93 GLY A C 1
ATOM 745 O O . GLY A 1 93 ? 6.768 -11.718 -13.109 1.00 87.62 93 GLY A O 1
ATOM 746 N N . ASP A 1 94 ? 8.550 -13.093 -13.129 1.00 87.88 94 ASP A N 1
ATOM 747 C CA . ASP A 1 94 ? 7.978 -14.081 -12.210 1.00 87.88 94 ASP A CA 1
ATOM 748 C C . ASP A 1 94 ? 8.058 -13.601 -10.749 1.00 87.88 94 ASP A C 1
ATOM 750 O O . ASP A 1 94 ? 8.907 -12.790 -10.362 1.00 87.88 94 ASP A O 1
ATOM 754 N N . TYR A 1 95 ? 7.167 -14.129 -9.903 1.00 87.12 95 TYR A N 1
ATOM 755 C CA . TYR A 1 95 ? 7.203 -13.859 -8.467 1.00 87.12 95 TYR A CA 1
ATOM 756 C C . TYR A 1 95 ? 8.502 -14.386 -7.843 1.00 87.12 95 TYR A C 1
ATOM 758 O O . TYR A 1 95 ? 8.833 -15.565 -7.957 1.00 87.12 95 TYR A O 1
ATOM 766 N N . PHE A 1 96 ? 9.193 -13.524 -7.100 1.00 82.25 96 PHE A N 1
ATOM 767 C CA . PHE A 1 96 ? 10.477 -13.833 -6.456 1.00 82.25 96 PHE A CA 1
ATOM 768 C C . PHE A 1 96 ? 10.362 -14.119 -4.950 1.00 82.25 96 PHE A C 1
ATOM 770 O O . PHE A 1 96 ? 11.352 -14.437 -4.286 1.00 82.25 96 PHE A O 1
ATOM 777 N N . GLU A 1 97 ? 9.163 -14.005 -4.377 1.00 75.19 97 GLU A N 1
ATOM 778 C CA . GLU A 1 97 ? 8.919 -14.293 -2.965 1.00 75.19 97 GLU A CA 1
ATOM 779 C C . GLU A 1 97 ? 8.521 -15.757 -2.766 1.00 75.19 97 GLU A C 1
ATOM 781 O O . GLU A 1 97 ? 7.349 -16.104 -2.633 1.00 75.19 97 GLU A O 1
ATOM 786 N N . CYS A 1 98 ? 9.519 -16.641 -2.702 1.00 55.41 98 CYS A N 1
ATOM 787 C CA . CYS A 1 98 ? 9.328 -17.952 -2.089 1.00 55.41 98 CYS A CA 1
ATOM 788 C C . CYS A 1 98 ? 9.201 -17.751 -0.580 1.00 55.41 98 CYS A C 1
ATOM 790 O O . CYS A 1 98 ? 10.189 -17.497 0.112 1.00 55.41 98 CYS A O 1
ATOM 792 N N . VAL A 1 99 ? 7.983 -17.855 -0.057 1.00 50.19 99 VAL A N 1
ATOM 793 C CA . VAL A 1 99 ? 7.775 -17.866 1.388 1.00 50.19 99 VAL A CA 1
ATOM 794 C C . VAL A 1 99 ? 8.413 -19.124 1.946 1.00 50.19 99 VAL A C 1
ATOM 796 O O . VAL A 1 99 ? 7.933 -20.233 1.725 1.00 50.19 99 VAL A O 1
ATOM 799 N N . ASP A 1 100 ? 9.516 -18.936 2.667 1.00 41.69 100 ASP A N 1
ATOM 800 C CA . ASP A 1 100 ? 10.130 -19.980 3.472 1.00 41.69 100 ASP A CA 1
ATOM 801 C C . ASP A 1 100 ? 9.124 -20.385 4.567 1.00 41.69 100 ASP A C 1
ATOM 803 O O . ASP A 1 100 ? 8.845 -19.578 5.467 1.00 41.69 100 ASP A O 1
ATOM 807 N N . PRO A 1 101 ? 8.573 -21.616 4.523 1.00 42.09 101 PRO A N 1
ATOM 808 C CA . PRO A 1 101 ? 7.587 -22.074 5.499 1.00 42.09 101 PRO A CA 1
ATOM 809 C C . PRO A 1 101 ? 8.128 -22.043 6.932 1.00 42.09 101 PRO A C 1
ATOM 811 O O . PRO A 1 101 ? 7.354 -22.012 7.880 1.00 42.09 101 PRO A O 1
ATOM 814 N N . THR A 1 102 ? 9.455 -22.039 7.098 1.00 38.34 102 THR A N 1
ATOM 815 C CA . THR A 1 102 ? 10.124 -22.058 8.404 1.00 38.34 102 THR A CA 1
ATOM 816 C C . THR A 1 102 ? 10.434 -20.671 8.960 1.00 38.34 102 THR A C 1
ATOM 818 O O . THR A 1 102 ? 10.675 -20.540 10.157 1.00 38.34 102 THR A O 1
ATOM 821 N N . LYS A 1 103 ? 10.394 -19.623 8.125 1.00 37.72 103 LYS A N 1
ATOM 822 C CA . LYS A 1 103 ? 10.625 -18.224 8.542 1.00 37.72 103 LYS A CA 1
ATOM 823 C C . LYS A 1 103 ? 9.350 -17.397 8.608 1.00 37.72 103 LYS A C 1
ATOM 825 O O . LYS A 1 103 ? 9.374 -16.267 9.089 1.00 37.72 103 LYS A O 1
ATOM 830 N N . SER A 1 104 ? 8.240 -17.955 8.137 1.00 38.56 104 SER A N 1
ATOM 831 C CA . SER A 1 104 ? 6.927 -17.342 8.234 1.00 38.56 104 SER A CA 1
ATOM 832 C C . SER A 1 104 ? 6.103 -18.031 9.315 1.00 38.56 104 SER A C 1
ATOM 834 O O . SER A 1 104 ? 5.329 -18.948 9.054 1.00 38.56 104 SER A O 1
ATOM 836 N N . GLU A 1 105 ? 6.196 -17.520 10.542 1.00 41.44 105 GLU A N 1
ATOM 837 C CA . GLU A 1 105 ? 5.207 -17.815 11.591 1.00 41.44 105 GLU A CA 1
AT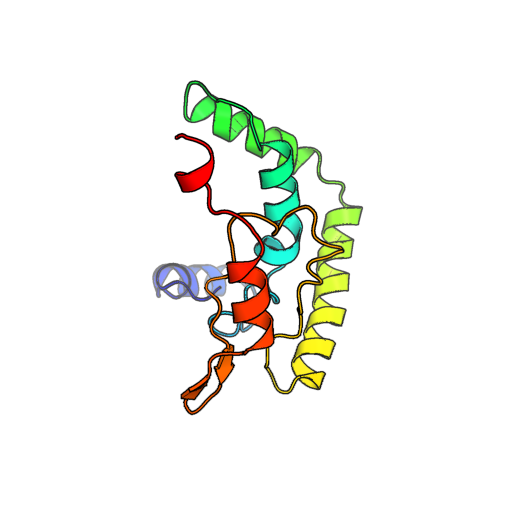OM 838 C C . GLU A 1 105 ? 3.791 -17.330 11.180 1.00 41.44 105 GLU A C 1
ATOM 840 O O . GLU A 1 105 ? 2.776 -17.716 11.759 1.00 41.44 105 GLU A O 1
ATOM 845 N N . PHE A 1 106 ? 3.713 -16.506 10.125 1.00 44.88 106 PHE A N 1
ATOM 846 C CA . PHE A 1 106 ? 2.535 -15.753 9.707 1.00 44.88 106 PHE A CA 1
ATOM 847 C C . PHE A 1 106 ? 1.718 -16.394 8.576 1.00 44.88 106 PHE A C 1
ATOM 849 O O . PHE A 1 106 ? 0.504 -16.207 8.551 1.00 44.88 106 PHE A O 1
ATOM 856 N N . LEU A 1 107 ? 2.325 -17.184 7.684 1.00 40.84 107 LEU A N 1
ATOM 857 C CA . LEU A 1 107 ? 1.616 -17.861 6.581 1.00 40.84 107 LEU A CA 1
ATOM 858 C C . LEU A 1 107 ? 1.222 -19.299 6.899 1.00 40.84 107 LEU A C 1
ATOM 860 O O . LEU A 1 107 ? 0.585 -19.964 6.087 1.00 40.84 107 LEU A O 1
ATOM 864 N N . HIS A 1 108 ? 1.517 -19.754 8.114 1.00 39.59 108 HIS A N 1
ATOM 865 C CA . HIS A 1 108 ? 1.297 -21.127 8.541 1.00 39.59 108 HIS A CA 1
ATOM 866 C C . HIS A 1 108 ? -0.179 -21.564 8.595 1.00 39.59 108 HIS A C 1
ATOM 868 O O . HIS A 1 108 ? -0.437 -22.714 8.957 1.00 39.59 108 HIS A O 1
ATOM 874 N N . LYS A 1 109 ? -1.153 -20.695 8.264 1.00 38.72 109 LYS A N 1
ATOM 875 C CA . LYS A 1 109 ? -2.574 -21.071 8.302 1.00 38.72 109 LYS A CA 1
ATOM 876 C C . LYS A 1 109 ? -3.489 -20.657 7.149 1.00 38.72 109 LYS A C 1
ATOM 878 O O . LYS A 1 109 ? -4.447 -21.394 6.967 1.00 38.72 109 LYS A O 1
ATOM 883 N N . GLU A 1 110 ? -3.272 -19.585 6.375 1.00 34.91 110 GLU A N 1
ATOM 884 C CA . GLU A 1 110 ? -4.379 -19.111 5.503 1.00 34.91 110 GLU A CA 1
ATOM 885 C C . GLU A 1 110 ? -4.081 -18.674 4.063 1.00 34.91 110 GLU A C 1
ATOM 887 O O . GLU A 1 110 ? -5.028 -18.330 3.365 1.00 34.91 110 GLU A O 1
ATOM 892 N N . VAL A 1 111 ? -2.859 -18.746 3.525 1.00 38.72 111 VAL A N 1
ATOM 893 C CA . VAL A 1 111 ? -2.668 -18.325 2.117 1.00 38.72 111 VAL A CA 1
ATOM 894 C C . VAL A 1 111 ? -1.673 -19.196 1.373 1.00 38.72 111 VAL A C 1
ATOM 896 O O . VAL A 1 111 ? -0.596 -18.727 1.067 1.00 38.72 111 VAL A O 1
ATOM 899 N N . TYR A 1 112 ? -2.026 -20.440 1.043 1.00 37.81 112 TYR A N 1
ATOM 900 C CA . TYR A 1 112 ? -1.435 -21.139 -0.109 1.00 37.81 112 TYR A CA 1
ATOM 901 C C . TYR A 1 112 ? -2.420 -22.183 -0.646 1.00 37.81 112 TYR A C 1
ATOM 903 O O . TYR A 1 112 ? -2.351 -23.364 -0.312 1.00 37.81 112 TYR A O 1
ATOM 911 N N . LEU A 1 113 ? -3.341 -21.760 -1.517 1.00 37.06 113 LEU A N 1
ATOM 912 C CA . LEU A 1 113 ? -3.905 -22.689 -2.496 1.00 37.06 113 LEU A CA 1
ATOM 913 C C . LEU A 1 113 ? -2.775 -23.035 -3.476 1.00 37.06 113 LEU A C 1
ATOM 915 O O . LEU A 1 113 ? -2.381 -22.219 -4.304 1.00 37.06 113 LEU A O 1
ATOM 919 N N . GLY A 1 114 ? -2.206 -24.228 -3.298 1.00 40.06 114 GLY A N 1
ATOM 920 C CA . GLY A 1 114 ? -0.976 -24.699 -3.932 1.00 40.06 114 GLY A CA 1
ATOM 921 C C . GLY A 1 114 ? -1.069 -24.960 -5.435 1.00 40.06 114 GLY A C 1
ATOM 922 O O . GLY A 1 114 ? -1.079 -26.113 -5.860 1.00 40.06 114 GLY A O 1
ATOM 923 N N . HIS A 1 115 ? -1.044 -23.899 -6.238 1.00 36.69 115 HIS A N 1
ATOM 924 C CA . HIS A 1 115 ? -0.850 -23.992 -7.683 1.00 36.69 115 HIS A CA 1
ATOM 925 C C . HIS A 1 115 ? 0.206 -22.987 -8.145 1.00 36.69 115 HIS A C 1
ATOM 927 O O . HIS A 1 115 ? 0.070 -21.788 -7.919 1.00 36.69 115 HIS A O 1
ATOM 933 N N . ILE A 1 116 ? 1.248 -23.483 -8.818 1.00 39.78 116 ILE A N 1
ATOM 934 C CA . ILE A 1 116 ? 2.185 -22.643 -9.568 1.00 39.78 116 ILE A CA 1
ATOM 935 C C . ILE A 1 116 ? 1.529 -22.375 -10.925 1.00 39.78 116 ILE A C 1
ATOM 937 O O . ILE A 1 116 ? 1.284 -23.312 -11.692 1.00 39.78 116 ILE A O 1
ATOM 941 N N . ILE A 1 117 ? 1.197 -21.113 -11.200 1.00 36.59 117 ILE A N 1
ATOM 942 C CA . ILE A 1 117 ? 0.653 -20.688 -12.494 1.00 36.59 117 ILE A CA 1
ATOM 943 C C . ILE A 1 117 ? 1.842 -20.330 -13.386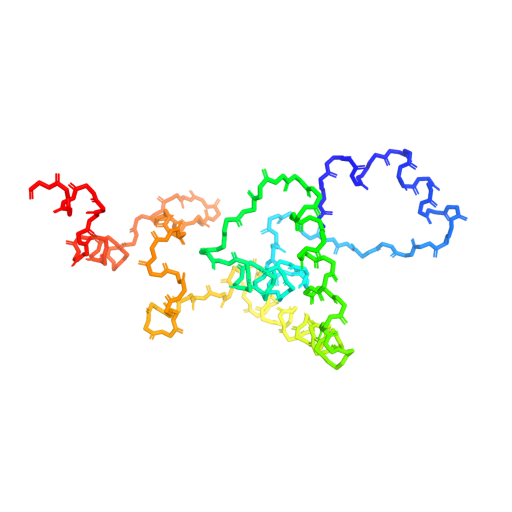 1.00 36.59 117 ILE A C 1
ATOM 945 O O . ILE A 1 117 ? 2.408 -19.250 -13.261 1.00 36.59 117 ILE A O 1
ATOM 949 N N . GLY A 1 118 ? 2.242 -21.255 -14.261 1.00 38.69 118 GLY A N 1
ATOM 950 C CA . GLY A 1 118 ? 3.157 -20.958 -15.366 1.00 38.69 118 GLY A CA 1
ATOM 951 C C . GLY A 1 118 ? 2.381 -20.530 -16.613 1.00 38.69 118 GLY A C 1
ATOM 952 O O . GLY A 1 118 ? 1.197 -20.848 -16.737 1.00 38.69 118 GLY A O 1
ATOM 953 N N . LYS A 1 119 ? 3.056 -19.854 -17.556 1.00 38.25 119 LYS A N 1
ATOM 954 C CA . LYS A 1 119 ? 2.455 -19.281 -18.783 1.00 38.25 119 LYS A CA 1
ATOM 955 C C . LYS A 1 119 ? 1.566 -20.243 -19.587 1.00 38.25 119 LYS A C 1
ATOM 957 O O . LYS A 1 119 ? 0.600 -19.779 -20.180 1.00 38.25 119 LYS A O 1
ATOM 962 N N . ASP A 1 120 ? 1.829 -21.552 -19.540 1.00 36.81 120 ASP A N 1
ATOM 963 C CA . ASP A 1 1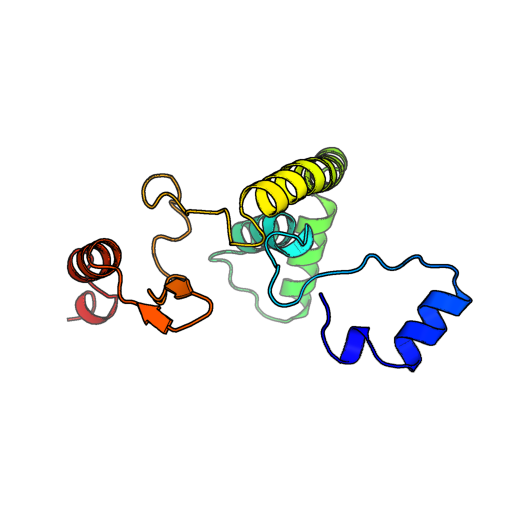20 ? 1.146 -22.528 -20.402 1.00 36.81 120 ASP A CA 1
ATOM 964 C C . ASP A 1 120 ? 0.428 -23.671 -19.663 1.00 36.81 120 ASP A C 1
ATOM 966 O O . ASP A 1 120 ? -0.199 -24.510 -20.310 1.00 36.81 120 ASP A O 1
ATOM 970 N N . SER A 1 121 ? 0.510 -23.784 -18.328 1.00 35.03 121 SER A N 1
ATOM 971 C CA . SER A 1 121 ? -0.150 -24.876 -17.581 1.00 35.03 121 SER A CA 1
ATOM 972 C C . SER A 1 121 ? -0.184 -24.655 -16.066 1.00 35.03 121 SER A C 1
ATOM 974 O O . SER A 1 121 ? 0.779 -24.165 -15.477 1.00 35.03 121 SER A O 1
ATOM 976 N N . VAL A 1 122 ? -1.237 -25.169 -15.419 1.00 43.72 122 VAL A N 1
ATOM 977 C CA . VAL A 1 122 ? -1.258 -25.426 -13.971 1.00 43.72 122 VAL A CA 1
ATOM 978 C C . VAL A 1 122 ? -0.507 -26.732 -13.708 1.00 43.72 122 VAL A C 1
ATOM 980 O O . VAL A 1 122 ? -0.941 -27.791 -14.163 1.00 43.72 122 VAL A O 1
ATOM 983 N N . LYS A 1 123 ? 0.618 -26.684 -12.985 1.00 43.06 123 LYS A N 1
ATOM 984 C CA . LYS A 1 123 ? 1.340 -27.894 -12.556 1.00 43.06 123 LYS A CA 1
ATOM 985 C C . LYS A 1 123 ? 1.323 -28.020 -11.039 1.00 43.06 123 LYS A C 1
ATOM 987 O O . LYS A 1 123 ? 1.639 -27.078 -10.316 1.00 43.06 123 LYS A O 1
ATOM 992 N N . SER A 1 124 ? 0.952 -29.206 -10.566 1.00 43.06 124 SER A N 1
ATOM 993 C CA . SER A 1 124 ? 1.002 -29.563 -9.152 1.00 43.06 124 SER A CA 1
ATOM 994 C C . SER A 1 124 ? 2.448 -29.824 -8.726 1.00 43.06 124 SER A C 1
ATOM 996 O O . SER A 1 124 ? 3.106 -30.697 -9.290 1.00 43.06 124 SER A O 1
ATOM 998 N N . ASP A 1 125 ? 2.937 -29.099 -7.720 1.00 51.44 125 ASP A N 1
ATOM 999 C CA . ASP A 1 125 ? 4.244 -29.364 -7.113 1.00 51.44 125 ASP A CA 1
ATOM 1000 C C . ASP A 1 125 ? 4.098 -30.419 -6.002 1.00 51.44 125 ASP A C 1
ATOM 1002 O O . ASP A 1 125 ? 3.394 -30.237 -5.003 1.00 51.44 125 ASP A O 1
ATOM 1006 N N . SER A 1 126 ? 4.773 -31.552 -6.179 1.00 46.06 126 SER A N 1
ATOM 1007 C CA . SER A 1 126 ? 4.746 -32.689 -5.258 1.00 46.06 126 SER A CA 1
ATOM 1008 C C . SER A 1 126 ? 5.331 -32.371 -3.875 1.00 46.06 126 SER A C 1
ATOM 1010 O O . SER A 1 126 ? 4.926 -33.000 -2.894 1.00 46.06 126 SER A O 1
ATOM 1012 N N . LYS A 1 127 ? 6.204 -31.363 -3.750 1.00 48.53 127 LYS A N 1
ATOM 1013 C CA . LYS A 1 127 ? 6.706 -30.874 -2.454 1.00 48.53 127 LYS A CA 1
ATOM 1014 C C . LYS A 1 127 ? 5.652 -30.047 -1.713 1.00 48.53 127 LYS A C 1
ATOM 1016 O O . LYS A 1 127 ? 5.534 -30.173 -0.495 1.00 48.53 127 LYS A O 1
ATOM 1021 N N . VAL A 1 128 ? 4.839 -29.276 -2.441 1.00 50.78 128 VAL A N 1
ATOM 1022 C CA . VAL A 1 128 ? 3.719 -28.490 -1.886 1.00 50.78 128 VAL A CA 1
ATOM 1023 C C . VAL A 1 128 ? 2.591 -29.413 -1.412 1.00 50.78 128 VAL A C 1
ATOM 1025 O O . VAL A 1 128 ? 2.094 -29.262 -0.297 1.00 50.78 128 VAL A O 1
ATOM 1028 N N . ILE A 1 129 ? 2.250 -30.445 -2.194 1.00 46.81 129 ILE A N 1
ATOM 1029 C CA . ILE A 1 129 ? 1.257 -31.464 -1.803 1.00 46.81 129 ILE A CA 1
ATOM 1030 C C . ILE A 1 129 ? 1.684 -32.210 -0.530 1.00 46.81 129 ILE A C 1
ATOM 1032 O O . ILE A 1 129 ? 0.854 -32.503 0.334 1.00 46.81 129 ILE A O 1
ATOM 1036 N N . TYR A 1 130 ? 2.975 -32.525 -0.397 1.00 43.28 130 TYR A N 1
ATOM 1037 C CA . TYR A 1 130 ? 3.495 -33.218 0.781 1.00 43.28 130 TYR A CA 1
ATOM 1038 C C . TYR A 1 130 ? 3.364 -32.374 2.060 1.00 43.28 130 TYR A C 1
ATOM 1040 O O . TYR A 1 130 ? 3.050 -32.920 3.116 1.00 43.28 130 TYR A O 1
ATOM 1048 N N . ALA A 1 131 ? 3.531 -31.051 1.966 1.00 44.00 131 ALA A N 1
ATOM 1049 C CA . ALA A 1 131 ? 3.338 -30.145 3.096 1.00 44.00 131 ALA A CA 1
ATOM 1050 C C . ALA A 1 131 ? 1.867 -30.093 3.552 1.00 44.00 131 ALA A C 1
ATOM 1052 O O . ALA A 1 131 ? 1.604 -30.207 4.746 1.00 44.00 131 ALA A O 1
ATOM 1053 N N . VAL A 1 132 ? 0.907 -30.030 2.620 1.00 46.84 132 VAL A N 1
ATOM 1054 C CA . VAL A 1 132 ? -0.540 -30.024 2.933 1.00 46.84 132 VAL A CA 1
ATOM 1055 C C . VAL A 1 132 ? -0.981 -31.308 3.643 1.00 46.84 132 VAL A C 1
ATOM 1057 O O . VAL A 1 132 ? -1.767 -31.257 4.581 1.00 46.84 132 VAL A O 1
ATOM 1060 N N . LYS A 1 133 ? -0.445 -32.470 3.250 1.00 48.66 133 LYS A N 1
ATOM 1061 C CA . LYS A 1 133 ? -0.785 -33.758 3.883 1.00 48.66 133 LYS A CA 1
ATOM 1062 C C . LYS A 1 133 ? -0.225 -33.934 5.298 1.00 48.66 133 LYS A C 1
ATOM 1064 O O . LYS A 1 133 ? -0.639 -34.862 5.986 1.00 48.66 133 LYS A O 1
ATOM 1069 N N . LYS A 1 134 ? 0.739 -33.110 5.718 1.00 44.06 134 LYS A N 1
ATOM 1070 C CA . LYS A 1 134 ? 1.464 -33.289 6.986 1.00 44.06 134 LYS A CA 1
ATOM 1071 C C . LYS A 1 134 ? 0.924 -32.429 8.133 1.00 44.06 134 LYS A C 1
ATOM 1073 O O . LYS A 1 134 ? 1.332 -32.638 9.272 1.00 44.06 134 LYS A O 1
ATOM 1078 N N . PHE A 1 135 ? 0.022 -31.489 7.854 1.00 39.00 135 PHE A N 1
ATOM 1079 C CA . PHE A 1 135 ? -0.553 -30.597 8.857 1.00 39.00 135 PHE A CA 1
ATOM 1080 C C . PHE A 1 135 ? -2.078 -30.716 8.852 1.00 39.00 135 PHE A C 1
ATOM 1082 O O . PHE A 1 135 ? -2.723 -30.397 7.857 1.00 39.00 135 PHE A O 1
ATOM 1089 N N . ASP A 1 136 ? -2.641 -31.187 9.968 1.00 42.50 136 ASP A N 1
ATOM 1090 C CA . ASP A 1 136 ? -4.086 -31.334 10.153 1.00 42.50 136 ASP A CA 1
ATOM 1091 C C . ASP A 1 136 ? -4.820 -30.009 9.917 1.00 42.50 136 ASP A C 1
ATOM 1093 O O . ASP A 1 136 ? -4.524 -28.981 10.541 1.00 42.50 136 ASP A O 1
ATOM 1097 N N . THR A 1 137 ? -5.805 -30.047 9.021 1.00 44.84 137 THR A N 1
ATOM 1098 C CA . THR A 1 137 ? -6.746 -28.953 8.791 1.00 44.84 137 THR A CA 1
ATOM 1099 C C . THR A 1 137 ? -7.619 -28.733 10.028 1.00 44.84 137 THR A C 1
ATOM 1101 O O . THR A 1 137 ? -7.821 -29.620 10.858 1.00 44.84 137 THR A O 1
ATOM 1104 N N . TRP A 1 138 ? -8.143 -27.513 10.168 1.00 37.41 138 TRP A N 1
ATOM 1105 C CA . TRP A 1 138 ? -8.950 -27.078 11.314 1.00 37.41 138 TRP A CA 1
ATOM 1106 C C . TRP A 1 138 ? -10.166 -27.983 11.609 1.00 37.41 138 TRP A C 1
ATOM 1108 O O . TRP A 1 138 ? -10.544 -28.109 12.771 1.00 37.41 138 TRP A O 1
ATOM 1118 N N . GLU A 1 139 ? -10.700 -28.696 10.610 1.00 38.66 139 GLU A N 1
ATOM 1119 C CA . GLU A 1 139 ? -11.782 -29.681 10.783 1.00 38.66 139 GLU A CA 1
ATOM 1120 C C . GLU A 1 139 ? -11.408 -30.891 11.662 1.00 38.66 139 GLU A C 1
ATOM 1122 O O . GLU A 1 139 ? -12.291 -31.497 12.263 1.00 38.66 139 GLU A O 1
ATOM 1127 N N . ASN A 1 140 ? -10.120 -31.215 11.824 1.00 42.75 140 ASN A N 1
ATOM 1128 C CA . ASN A 1 140 ? -9.673 -32.323 12.680 1.00 42.75 140 ASN A CA 1
ATOM 1129 C C . ASN A 1 140 ? -9.404 -31.911 14.139 1.00 42.75 140 ASN A C 1
ATOM 1131 O O . ASN A 1 140 ? -9.053 -32.755 14.958 1.00 42.75 140 ASN A O 1
ATOM 1135 N N . LYS A 1 141 ? -9.558 -30.626 14.493 1.00 41.97 141 LYS A N 1
ATOM 1136 C CA . LYS A 1 141 ? -9.417 -30.143 15.884 1.00 41.97 141 LYS A CA 1
ATOM 1137 C C . LYS A 1 141 ? -10.744 -29.980 16.625 1.00 41.97 141 LYS A C 1
ATOM 1139 O O . LYS A 1 141 ? -10.735 -29.602 17.794 1.00 41.97 141 LYS A O 1
ATOM 1144 N N . THR A 1 142 ? -11.861 -30.274 15.969 1.00 38.06 142 THR A N 1
ATOM 1145 C CA . THR A 1 142 ? -13.214 -30.211 16.538 1.00 38.06 142 THR A CA 1
ATOM 1146 C C . THR A 1 142 ? -13.957 -31.545 16.435 1.00 38.06 142 THR A C 1
ATOM 1148 O O . THR A 1 142 ? -15.175 -31.564 16.257 1.00 38.06 142 THR A O 1
ATOM 1151 N N . ARG A 1 143 ? -13.247 -32.668 16.604 1.00 35.62 143 ARG A N 1
ATOM 1152 C CA . ARG A 1 143 ? -13.868 -33.974 16.844 1.00 35.62 143 ARG A CA 1
ATOM 1153 C C . ARG A 1 143 ? -13.257 -34.683 18.041 1.00 35.62 143 ARG A C 1
ATOM 1155 O O . ARG A 1 143 ? -12.022 -34.591 18.200 1.00 35.62 143 ARG A O 1
#

Radius of gyration: 19.4 Å; chains: 1; bounding box: 35×52×39 Å

InterPro domains:
  IPR036397 Ribonuclease H superfamily [G3DSA:3.30.420.10] (1-97)
  IPR052709 Transposase-Methyltransferase Hybrid [PTHR46060] (1-96)

Organism: Acromyrmex echinatior (NCBI:txid103372)

pLDDT: mean 76.65, std 24.36, range [34.91, 98.12]